Protein AF-A0A328A4C2-F1 (afdb_monomer)

InterPro domains:
  IPR008523 Protein of unknown function DUF805 [PF05656] (13-105)

Structure (mmCIF, N/CA/C/O backbone):
data_AF-A0A328A4C2-F1
#
_entry.id   AF-A0A328A4C2-F1
#
loop_
_atom_site.group_PDB
_atom_site.id
_atom_site.type_symbol
_atom_site.label_atom_id
_atom_site.label_alt_id
_atom_site.label_comp_id
_atom_site.label_asym_id
_atom_site.label_entity_id
_atom_site.label_seq_id
_atom_site.pdbx_PDB_ins_code
_atom_site.Cartn_x
_atom_site.Cartn_y
_atom_site.Cartn_z
_atom_site.occupancy
_atom_site.B_iso_or_equiv
_atom_site.auth_seq_id
_atom_site.auth_comp_id
_atom_site.auth_asym_id
_atom_site.auth_atom_id
_atom_site.pdbx_PDB_model_num
ATOM 1 N N . MET A 1 1 ? -1.301 -16.102 -14.923 1.00 73.88 1 MET A N 1
ATOM 2 C CA . MET A 1 1 ? -1.899 -15.163 -13.942 1.00 73.88 1 MET A CA 1
ATOM 3 C C . MET A 1 1 ? -1.482 -15.518 -12.519 1.00 73.88 1 MET A C 1
ATOM 5 O O . MET A 1 1 ? -0.884 -14.676 -11.864 1.00 73.88 1 MET A O 1
ATOM 9 N N . LEU A 1 2 ? -1.728 -16.751 -12.057 1.00 84.50 2 LEU A N 1
ATOM 10 C CA . LEU A 1 2 ? -1.335 -17.189 -10.711 1.00 84.50 2 LEU A CA 1
ATOM 11 C C . LEU A 1 2 ? 0.179 -17.073 -10.465 1.00 84.50 2 LEU A C 1
ATOM 13 O O . LEU A 1 2 ? 0.581 -16.555 -9.432 1.00 84.50 2 LEU A O 1
ATOM 17 N N . ASP A 1 3 ? 1.019 -17.463 -11.426 1.00 85.44 3 ASP A N 1
ATOM 18 C CA . ASP A 1 3 ? 2.481 -17.369 -11.271 1.00 85.44 3 ASP A CA 1
ATOM 19 C C . ASP A 1 3 ? 2.976 -15.920 -11.219 1.00 85.44 3 ASP A C 1
ATOM 21 O O . ASP A 1 3 ? 3.883 -15.588 -10.461 1.00 85.44 3 ASP A O 1
ATOM 25 N N . THR A 1 4 ? 2.321 -15.020 -11.955 1.00 84.50 4 THR A N 1
ATOM 26 C CA . THR A 1 4 ? 2.568 -13.573 -11.897 1.00 84.50 4 THR A CA 1
ATOM 27 C C . THR A 1 4 ? 2.186 -12.993 -10.537 1.00 84.50 4 THR A C 1
ATOM 29 O O . THR A 1 4 ? 2.873 -12.116 -10.017 1.00 84.50 4 THR A O 1
ATOM 32 N N . TYR A 1 5 ? 1.103 -13.490 -9.939 1.00 86.31 5 TYR A N 1
ATOM 33 C CA . TYR A 1 5 ? 0.685 -13.106 -8.595 1.00 86.31 5 TYR A CA 1
ATOM 34 C C . TYR A 1 5 ? 1.636 -13.659 -7.527 1.00 86.31 5 TYR A C 1
ATOM 36 O O . TYR A 1 5 ? 2.076 -12.917 -6.656 1.00 86.31 5 TYR A O 1
ATOM 44 N N . LYS A 1 6 ? 2.050 -14.927 -7.637 1.00 88.56 6 LYS A N 1
ATOM 45 C CA . LYS A 1 6 ? 3.069 -15.525 -6.761 1.00 88.56 6 LYS A CA 1
ATOM 46 C C . LYS A 1 6 ? 4.386 -14.758 -6.830 1.00 88.56 6 LYS A C 1
ATOM 48 O O . LYS A 1 6 ? 4.949 -14.440 -5.789 1.00 88.56 6 LYS A O 1
ATOM 53 N N . ARG A 1 7 ? 4.838 -14.400 -8.037 1.00 87.44 7 ARG A N 1
ATOM 54 C CA . ARG A 1 7 ? 6.043 -13.583 -8.22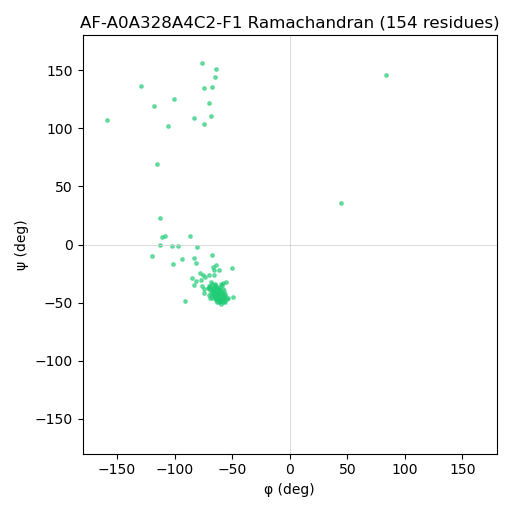4 1.00 87.44 7 ARG A CA 1
ATOM 55 C C . ARG A 1 7 ? 5.883 -12.186 -7.623 1.00 87.44 7 ARG A C 1
ATOM 57 O O . ARG A 1 7 ? 6.800 -11.686 -6.991 1.00 87.44 7 ARG A O 1
ATOM 64 N N . PHE A 1 8 ? 4.716 -11.561 -7.770 1.00 87.62 8 PHE A N 1
ATOM 65 C CA . PHE A 1 8 ? 4.440 -10.269 -7.135 1.00 87.62 8 PHE A CA 1
ATOM 66 C C . PHE A 1 8 ? 4.641 -10.329 -5.613 1.00 87.62 8 PHE A C 1
ATOM 68 O O . PHE A 1 8 ? 5.302 -9.464 -5.045 1.00 87.62 8 PHE A O 1
ATOM 75 N N . TRP A 1 9 ? 4.141 -11.393 -4.982 1.00 89.69 9 TRP A N 1
ATOM 76 C CA . TRP A 1 9 ? 4.313 -11.647 -3.554 1.00 89.69 9 TRP A CA 1
ATOM 77 C C . TRP A 1 9 ? 5.739 -12.052 -3.167 1.00 89.69 9 TRP A C 1
ATOM 79 O O . TRP A 1 9 ? 6.229 -11.608 -2.131 1.00 89.69 9 TRP A O 1
ATOM 89 N N . SER A 1 10 ? 6.448 -12.835 -3.982 1.00 90.88 10 SER A N 1
ATOM 90 C CA . SER A 1 10 ? 7.842 -13.198 -3.686 1.00 90.88 10 SER A CA 1
ATOM 91 C C . SER A 1 10 ? 8.777 -11.988 -3.717 1.00 90.88 10 SER A C 1
ATOM 93 O O . SER A 1 10 ? 9.794 -11.977 -3.034 1.00 90.88 10 SER A O 1
ATOM 95 N N . LEU A 1 11 ? 8.421 -10.951 -4.481 1.00 88.38 11 LEU A N 1
ATOM 96 C CA . LEU A 1 11 ? 9.180 -9.706 -4.576 1.00 88.38 11 LEU A CA 1
ATOM 97 C C . LEU A 1 11 ? 8.823 -8.675 -3.503 1.00 88.38 11 LEU A C 1
ATOM 99 O O . LEU A 1 11 ? 9.325 -7.561 -3.558 1.00 88.38 11 LEU A O 1
ATOM 103 N N . THR A 1 12 ? 8.000 -9.013 -2.511 1.00 86.75 12 THR A N 1
ATOM 104 C CA . THR A 1 12 ? 7.558 -8.073 -1.462 1.00 86.75 12 THR A CA 1
ATOM 105 C C . THR A 1 12 ? 8.709 -7.396 -0.711 1.00 86.75 12 THR A C 1
ATOM 107 O O . THR A 1 12 ? 8.587 -6.246 -0.306 1.00 86.75 12 THR A O 1
ATOM 110 N N . PHE A 1 13 ? 9.835 -8.088 -0.539 1.00 85.38 13 PHE A N 1
ATOM 111 C CA . PHE A 1 13 ? 11.015 -7.550 0.146 1.00 85.38 13 PHE A CA 1
ATOM 112 C C . PHE A 1 13 ? 12.197 -7.299 -0.798 1.00 85.38 13 PHE A C 1
ATOM 114 O O . PHE A 1 13 ? 13.281 -6.946 -0.341 1.00 85.38 13 PHE A O 1
ATOM 121 N N . ASN A 1 14 ? 11.996 -7.451 -2.111 1.00 84.38 14 ASN A N 1
ATOM 122 C CA . ASN A 1 14 ? 13.012 -7.167 -3.117 1.00 84.38 14 ASN A CA 1
ATOM 123 C C . ASN A 1 14 ? 12.678 -5.856 -3.842 1.00 84.38 14 ASN A C 1
ATOM 125 O O . ASN A 1 14 ? 11.814 -5.812 -4.718 1.00 84.38 14 ASN A O 1
ATOM 129 N N . ASN A 1 15 ? 13.368 -4.777 -3.472 1.00 77.50 15 ASN A N 1
ATOM 130 C CA . ASN A 1 15 ? 13.129 -3.432 -4.006 1.00 77.50 15 ASN A CA 1
ATOM 131 C C . ASN A 1 15 ? 14.077 -3.043 -5.156 1.00 77.50 15 ASN A C 1
ATOM 133 O O . ASN A 1 15 ? 13.970 -1.931 -5.680 1.00 77.50 15 ASN A O 1
ATOM 137 N N . GLU A 1 16 ? 15.002 -3.927 -5.530 1.00 73.19 16 GLU A N 1
ATOM 138 C CA . GLU A 1 16 ? 16.042 -3.652 -6.532 1.00 73.19 16 GLU A CA 1
ATOM 139 C C . GLU A 1 16 ? 15.726 -4.249 -7.908 1.00 73.19 16 GLU A C 1
ATOM 141 O O . GLU A 1 16 ? 16.313 -3.845 -8.912 1.00 73.19 16 GLU A O 1
ATOM 146 N N . GLU A 1 17 ? 14.783 -5.192 -7.976 1.00 76.94 17 GLU A N 1
ATOM 147 C CA . GLU A 1 17 ? 14.357 -5.776 -9.246 1.00 76.94 17 GLU A CA 1
ATOM 148 C C . GLU A 1 17 ? 13.681 -4.724 -10.139 1.00 76.94 17 GLU A C 1
ATOM 150 O O . GLU A 1 17 ? 12.986 -3.825 -9.662 1.00 76.94 17 GLU A O 1
ATOM 155 N N . ARG A 1 18 ? 13.903 -4.816 -11.453 1.00 68.50 18 ARG A N 1
ATOM 156 C CA . ARG A 1 18 ? 13.301 -3.899 -12.427 1.00 68.50 18 ARG A CA 1
ATOM 157 C C . ARG A 1 18 ? 12.105 -4.552 -13.083 1.00 68.50 18 ARG A C 1
ATOM 159 O O . ARG A 1 18 ? 12.248 -5.594 -13.720 1.00 68.50 18 ARG A O 1
ATOM 166 N N . ASP A 1 19 ? 10.960 -3.881 -13.019 1.00 66.38 19 ASP A N 1
ATOM 167 C CA . ASP A 1 19 ? 9.696 -4.454 -13.462 1.00 66.38 19 ASP A CA 1
ATOM 168 C C . ASP A 1 19 ? 8.945 -3.542 -14.427 1.00 66.38 19 ASP A C 1
ATOM 170 O O . ASP A 1 19 ? 8.769 -2.333 -14.223 1.00 66.38 19 ASP A O 1
ATOM 174 N N . ASN A 1 20 ? 8.406 -4.145 -15.486 1.00 67.38 20 ASN A N 1
ATOM 175 C CA . ASN A 1 20 ? 7.487 -3.433 -16.360 1.00 67.38 20 ASN A CA 1
ATOM 176 C C . ASN A 1 20 ? 6.121 -3.286 -15.667 1.00 67.38 20 ASN A C 1
ATOM 178 O O . ASN A 1 20 ? 5.579 -4.258 -15.148 1.00 67.38 20 ASN A O 1
ATOM 182 N N . ARG A 1 21 ? 5.514 -2.091 -15.706 1.00 67.38 21 ARG A N 1
ATOM 183 C CA . ARG A 1 21 ? 4.203 -1.809 -15.078 1.00 67.38 21 ARG A CA 1
ATOM 184 C C . ARG A 1 21 ? 3.146 -2.850 -15.441 1.00 67.38 21 ARG A C 1
ATOM 186 O O . ARG A 1 21 ? 2.416 -3.320 -14.577 1.00 67.38 21 ARG A O 1
ATOM 193 N N . PHE A 1 22 ? 3.070 -3.212 -16.719 1.00 70.94 22 PHE A N 1
ATOM 194 C CA . PHE A 1 22 ? 2.065 -4.152 -17.218 1.00 70.94 22 PHE A CA 1
ATOM 195 C C . PHE A 1 22 ? 2.236 -5.570 -16.664 1.00 70.94 22 PHE A C 1
ATOM 197 O O . PHE A 1 22 ? 1.267 -6.320 -16.616 1.00 70.94 22 PHE A O 1
ATOM 204 N N . GLN A 1 23 ? 3.436 -5.922 -16.200 1.00 76.81 23 GLN A N 1
ATOM 205 C CA . GLN A 1 23 ? 3.729 -7.237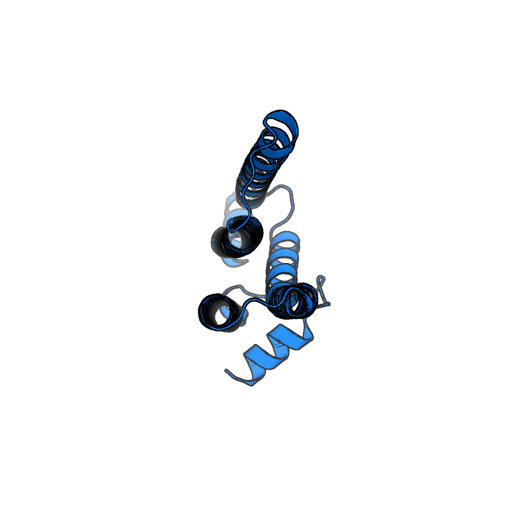 -15.641 1.00 76.81 23 GLN A CA 1
ATOM 206 C C . GLN A 1 23 ? 3.042 -7.448 -14.291 1.00 76.81 23 GLN A C 1
ATOM 208 O O . GLN A 1 23 ? 2.551 -8.540 -14.028 1.00 76.81 23 GLN A O 1
ATOM 213 N N . PHE A 1 24 ? 2.961 -6.406 -13.457 1.00 83.19 24 PHE A N 1
ATOM 214 C CA . PHE A 1 24 ? 2.380 -6.500 -12.116 1.00 83.19 24 PHE A CA 1
ATOM 215 C C . PHE A 1 24 ? 1.081 -5.721 -11.927 1.00 83.19 24 PHE A C 1
ATOM 217 O O . PHE A 1 24 ? 0.482 -5.824 -10.863 1.00 83.19 24 PHE A O 1
ATOM 224 N N . TRP A 1 25 ? 0.584 -5.025 -12.955 1.00 81.88 25 TRP A N 1
ATOM 225 C CA . TRP A 1 25 ? -0.665 -4.255 -12.890 1.00 81.88 25 TRP A CA 1
ATOM 226 C C . TRP A 1 25 ? -1.859 -5.084 -12.398 1.00 81.88 25 TRP A C 1
ATOM 228 O O . TRP A 1 25 ? -2.583 -4.660 -11.501 1.00 81.88 25 TRP A O 1
ATOM 238 N N . VAL A 1 26 ? -2.031 -6.295 -12.936 1.00 84.81 26 VAL A N 1
ATOM 239 C CA . VAL A 1 26 ? -3.118 -7.198 -12.526 1.00 84.81 26 VAL A CA 1
ATOM 240 C C . VAL A 1 26 ? -2.930 -7.657 -11.078 1.00 84.81 26 VAL A C 1
ATOM 242 O O . VAL A 1 26 ? -3.882 -7.637 -10.306 1.00 84.81 26 VAL A O 1
ATOM 245 N N . SER A 1 27 ? -1.705 -8.006 -10.676 1.00 88.81 27 SER A N 1
ATOM 246 C CA . SER A 1 27 ? -1.400 -8.411 -9.296 1.00 88.81 27 SER A CA 1
ATOM 247 C C . SER A 1 27 ? -1.599 -7.273 -8.288 1.00 88.81 27 SER A C 1
ATOM 249 O O . SER A 1 27 ? -2.053 -7.512 -7.169 1.00 88.81 27 SER A O 1
ATOM 251 N N . PHE A 1 28 ? -1.299 -6.038 -8.694 1.00 85.69 28 PHE A N 1
ATOM 252 C CA . PHE A 1 28 ? -1.510 -4.826 -7.907 1.00 85.69 28 PHE A CA 1
ATOM 253 C C . PHE A 1 28 ? -3.007 -4.542 -7.721 1.00 85.69 28 PHE A C 1
ATOM 255 O O . PHE A 1 28 ? -3.454 -4.320 -6.600 1.00 85.69 28 PHE A O 1
ATOM 262 N N . LEU A 1 29 ? -3.800 -4.628 -8.797 1.00 86.56 29 LEU A N 1
ATOM 263 C CA . LEU A 1 29 ? -5.259 -4.483 -8.738 1.00 86.56 29 LEU A CA 1
ATOM 264 C C . LEU A 1 29 ? -5.922 -5.572 -7.888 1.00 86.56 29 LEU A C 1
ATOM 266 O O . LEU A 1 29 ? -6.820 -5.270 -7.108 1.00 86.56 29 LEU A O 1
ATOM 270 N N . LEU A 1 30 ? -5.462 -6.822 -7.998 1.00 88.81 30 LEU A N 1
ATOM 271 C CA . LEU A 1 30 ? -5.947 -7.917 -7.156 1.00 88.81 30 LEU A CA 1
ATOM 272 C C . LEU A 1 30 ? -5.664 -7.657 -5.670 1.00 88.81 30 LEU A C 1
ATOM 274 O O . LEU A 1 30 ? -6.541 -7.886 -4.843 1.00 88.81 30 LEU A O 1
ATOM 278 N N . ASN A 1 31 ? -4.490 -7.119 -5.323 1.00 89.12 31 ASN A N 1
ATOM 279 C CA . ASN A 1 31 ? -4.192 -6.735 -3.939 1.00 89.12 31 ASN A CA 1
ATOM 280 C C . ASN A 1 31 ? -5.064 -5.574 -3.446 1.00 89.12 31 ASN A C 1
ATOM 282 O O . ASN A 1 31 ? -5.537 -5.617 -2.315 1.00 89.12 31 ASN A O 1
ATOM 286 N N . ILE A 1 32 ? -5.358 -4.586 -4.296 1.00 86.06 32 ILE A N 1
ATOM 287 C CA . ILE A 1 32 ? -6.329 -3.529 -3.967 1.00 86.06 32 ILE A CA 1
ATOM 288 C C . ILE A 1 32 ? -7.711 -4.125 -3.701 1.00 86.06 32 ILE A C 1
ATOM 290 O O . ILE A 1 32 ? -8.355 -3.762 -2.720 1.00 86.06 32 ILE A O 1
ATOM 294 N N . ALA A 1 33 ? -8.170 -5.051 -4.545 1.00 88.19 33 ALA A N 1
ATOM 295 C CA . ALA A 1 33 ? -9.458 -5.710 -4.355 1.00 88.19 33 ALA A CA 1
ATOM 296 C C . ALA A 1 33 ? -9.504 -6.496 -3.033 1.00 88.19 33 ALA A C 1
ATOM 298 O O . ALA A 1 33 ? -10.491 -6.409 -2.307 1.00 88.19 33 ALA A O 1
ATOM 299 N N . LEU A 1 34 ? -8.424 -7.200 -2.678 1.00 89.25 34 LEU A N 1
ATOM 300 C CA . LEU A 1 34 ? -8.302 -7.887 -1.388 1.00 89.25 34 LEU A CA 1
ATOM 301 C C . LEU A 1 34 ? -8.318 -6.915 -0.203 1.00 89.25 34 LEU A C 1
ATOM 303 O O . LEU A 1 34 ? -8.974 -7.196 0.795 1.00 89.25 34 LEU A O 1
ATOM 307 N N . LEU A 1 35 ? -7.657 -5.761 -0.321 1.00 86.94 35 LEU A N 1
ATOM 308 C CA . LEU A 1 35 ? -7.707 -4.703 0.690 1.00 86.94 35 LEU A CA 1
ATOM 309 C C . LEU A 1 35 ? -9.123 -4.142 0.861 1.00 86.94 35 LEU A C 1
ATOM 311 O O . LEU A 1 35 ? -9.579 -4.002 1.992 1.00 86.94 35 LEU A O 1
ATOM 315 N N . PHE A 1 36 ? -9.849 -3.890 -0.234 1.00 85.25 36 PHE A N 1
ATOM 316 C CA . PHE A 1 36 ? -11.264 -3.505 -0.178 1.00 85.25 36 PHE A CA 1
ATOM 317 C C . PHE A 1 36 ? -12.107 -4.566 0.536 1.00 85.25 36 PHE A C 1
ATOM 319 O O . PHE A 1 36 ? -12.877 -4.232 1.435 1.00 85.25 36 PHE A O 1
ATOM 326 N N . LEU A 1 37 ? -11.957 -5.838 0.156 1.00 88.50 37 LEU A N 1
ATOM 327 C CA . LEU A 1 37 ? -12.688 -6.946 0.774 1.00 88.50 37 LEU A CA 1
ATOM 328 C C . LEU A 1 37 ? -12.392 -7.046 2.272 1.00 88.50 37 LEU A C 1
ATOM 330 O O . LEU A 1 37 ? -13.324 -7.180 3.065 1.00 88.50 37 LEU A O 1
ATOM 334 N N . LEU A 1 38 ? -11.124 -6.918 2.671 1.00 86.19 38 LEU A N 1
ATOM 335 C CA . LEU A 1 38 ? -10.720 -6.884 4.075 1.00 86.19 38 LEU A CA 1
ATOM 336 C C . LEU A 1 38 ? -11.391 -5.719 4.818 1.00 86.19 38 LEU A C 1
ATOM 338 O O . LEU A 1 38 ? -11.981 -5.932 5.873 1.00 86.19 38 LEU A O 1
ATOM 342 N N . THR A 1 39 ? -11.378 -4.509 4.251 1.00 81.25 39 THR A N 1
ATOM 343 C CA . THR A 1 39 ? -12.038 -3.334 4.839 1.00 81.25 39 THR A CA 1
ATOM 344 C C . THR A 1 39 ? -13.540 -3.540 5.035 1.00 81.25 39 THR A C 1
ATOM 346 O O . THR A 1 39 ? -14.065 -3.244 6.109 1.00 81.25 39 THR A O 1
ATOM 349 N N . PHE A 1 40 ? -14.246 -4.055 4.024 1.00 83.00 40 PHE A N 1
ATOM 350 C CA . PHE A 1 40 ? -15.678 -4.344 4.140 1.00 83.00 40 PHE A CA 1
ATOM 351 C C . PHE A 1 40 ? -15.960 -5.426 5.182 1.00 83.00 40 PHE A C 1
ATOM 353 O O . PHE A 1 40 ? -16.921 -5.304 5.940 1.00 83.00 40 PHE A O 1
ATOM 360 N N . SER A 1 41 ? -15.102 -6.445 5.253 1.00 83.88 41 SER A N 1
ATOM 361 C CA . SER A 1 41 ? -15.231 -7.536 6.221 1.00 83.88 41 SER A CA 1
ATOM 362 C C . SER A 1 41 ? -15.063 -7.026 7.650 1.00 83.88 41 SER A C 1
ATOM 364 O O . SER A 1 41 ? -15.871 -7.350 8.513 1.00 83.88 41 SER A O 1
ATOM 366 N N . ILE A 1 42 ? -14.072 -6.161 7.891 1.00 79.88 42 ILE A N 1
ATOM 367 C CA . ILE A 1 42 ? -13.852 -5.530 9.199 1.00 79.88 42 ILE A CA 1
ATOM 368 C C . ILE A 1 42 ? -15.057 -4.680 9.591 1.00 79.88 42 ILE A C 1
ATOM 370 O O . ILE A 1 42 ? -15.598 -4.879 10.669 1.00 79.88 42 ILE A O 1
ATOM 374 N N . ARG A 1 43 ? -15.548 -3.811 8.699 1.00 77.00 43 ARG A N 1
ATOM 375 C CA . ARG A 1 43 ? -16.744 -2.995 8.971 1.00 77.00 43 ARG A CA 1
ATOM 376 C C . ARG A 1 43 ? -17.980 -3.832 9.287 1.00 77.00 43 ARG A C 1
ATOM 378 O O . ARG A 1 43 ? -18.826 -3.418 10.073 1.00 77.00 43 ARG A O 1
ATOM 385 N N . TRP A 1 44 ? -18.117 -4.989 8.644 1.00 80.06 44 TRP A N 1
ATOM 386 C CA . TRP A 1 44 ? -19.208 -5.912 8.931 1.00 80.06 44 TRP A CA 1
ATOM 387 C C . TRP A 1 44 ? -19.062 -6.545 10.319 1.00 80.06 44 TRP A C 1
ATOM 389 O O . TRP A 1 44 ? -20.037 -6.605 11.062 1.00 80.06 44 TRP A O 1
ATOM 399 N N . ILE A 1 45 ? -17.847 -6.955 10.691 1.00 76.25 4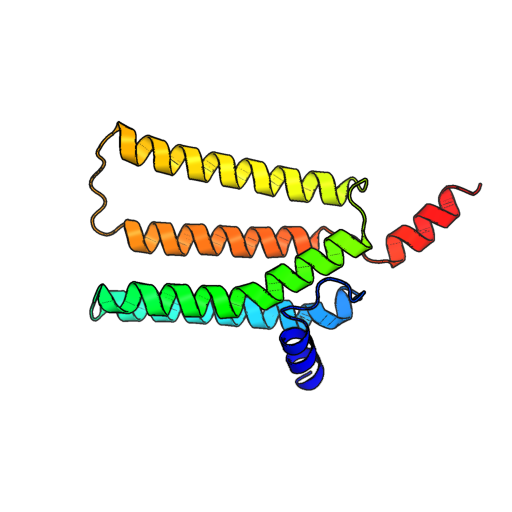5 ILE A N 1
ATOM 400 C CA . ILE A 1 45 ? -17.537 -7.519 12.013 1.00 76.25 45 ILE A CA 1
ATOM 401 C C . ILE A 1 45 ? -17.742 -6.475 13.117 1.00 76.25 45 ILE A C 1
ATOM 403 O O . ILE A 1 45 ? -18.402 -6.774 14.107 1.00 76.25 45 ILE A O 1
ATOM 407 N N . GLU A 1 46 ? -17.265 -5.240 12.929 1.00 71.25 46 GLU A N 1
ATOM 408 C CA . GLU A 1 46 ? -17.430 -4.145 13.898 1.00 71.25 46 GLU A CA 1
ATOM 409 C C . GLU A 1 46 ? -18.906 -3.850 14.207 1.00 71.25 46 GLU A C 1
ATOM 411 O O . GLU A 1 46 ? -19.234 -3.496 15.337 1.00 71.25 46 GLU A O 1
ATOM 416 N N . LYS A 1 47 ? -19.808 -4.024 13.229 1.00 71.50 47 LYS A N 1
ATOM 417 C CA . LYS A 1 47 ? -21.258 -3.867 13.438 1.00 71.50 47 LYS A CA 1
ATOM 418 C C . LYS A 1 47 ? -21.878 -4.968 14.294 1.00 71.50 47 LYS A C 1
ATOM 420 O O . LYS A 1 47 ? -22.936 -4.738 14.872 1.00 71.50 47 LYS A O 1
ATOM 425 N N . ILE A 1 48 ? -21.282 -6.157 14.308 1.00 68.81 48 ILE A N 1
ATOM 426 C CA . ILE A 1 48 ? -21.816 -7.326 15.012 1.00 68.81 48 ILE A CA 1
ATOM 427 C C . ILE A 1 48 ? -21.251 -7.375 16.429 1.00 68.81 48 ILE A C 1
ATOM 429 O O . ILE A 1 48 ? -22.014 -7.509 17.381 1.00 68.81 48 ILE A O 1
ATOM 433 N N . GLU A 1 49 ? -19.934 -7.235 16.576 1.00 68.06 49 GLU A N 1
ATOM 434 C CA . GLU A 1 49 ? -19.270 -7.271 17.875 1.00 68.06 49 GLU A CA 1
ATOM 435 C C . GLU A 1 49 ? -17.905 -6.573 17.793 1.00 68.06 49 GLU A C 1
ATOM 437 O O . GLU A 1 49 ? -16.946 -7.086 17.211 1.00 68.06 49 GLU A O 1
ATOM 442 N N . TYR A 1 50 ? -17.804 -5.375 18.374 1.00 65.62 50 TYR A N 1
ATOM 443 C CA . TYR A 1 50 ? -16.530 -4.667 18.463 1.00 65.62 50 TYR A CA 1
ATOM 444 C C . TYR A 1 50 ? -15.734 -5.169 19.670 1.00 65.62 50 TYR A C 1
ATOM 446 O O . TYR A 1 50 ? -16.060 -4.861 20.816 1.00 65.62 50 TYR A O 1
ATOM 454 N N . ASN A 1 51 ? -14.654 -5.909 19.416 1.00 70.44 51 ASN A N 1
ATOM 455 C CA . ASN A 1 51 ? -13.683 -6.281 20.440 1.00 70.44 51 ASN A CA 1
ATOM 456 C C . ASN A 1 51 ? -12.311 -5.690 20.096 1.00 70.44 51 ASN A C 1
ATOM 458 O O . ASN A 1 51 ? -11.708 -6.006 19.069 1.00 70.44 51 ASN A O 1
ATOM 462 N N . ILE A 1 52 ? -11.804 -4.840 20.990 1.00 67.75 52 ILE A N 1
ATOM 463 C CA . ILE A 1 52 ? -10.545 -4.111 20.809 1.00 67.75 52 ILE A CA 1
ATOM 464 C C . ILE A 1 52 ? -9.326 -5.034 20.662 1.00 67.75 52 ILE A C 1
ATOM 466 O O . ILE A 1 52 ? -8.327 -4.646 20.059 1.00 67.75 52 ILE A O 1
ATOM 470 N N . LEU A 1 53 ? -9.423 -6.282 21.135 1.00 71.31 53 LEU A N 1
ATOM 471 C CA . LEU A 1 53 ? -8.395 -7.309 20.949 1.00 71.31 53 LEU A CA 1
ATOM 472 C C . LEU A 1 53 ? -8.186 -7.692 19.474 1.00 71.31 53 LEU A C 1
ATOM 474 O O . LEU A 1 53 ? -7.136 -8.238 19.142 1.00 71.31 53 LEU A O 1
ATOM 478 N N . PHE A 1 54 ? -9.128 -7.383 18.575 1.00 72.81 54 PHE A N 1
ATOM 479 C CA . PHE A 1 54 ? -8.961 -7.604 17.134 1.00 72.81 54 PHE A CA 1
ATOM 480 C C . PHE A 1 54 ? -8.151 -6.508 16.433 1.00 72.81 54 PHE A C 1
ATOM 482 O O . PHE A 1 54 ? -7.661 -6.734 15.325 1.00 72.81 54 PHE A O 1
ATOM 489 N N . LEU A 1 55 ? -7.951 -5.347 17.065 1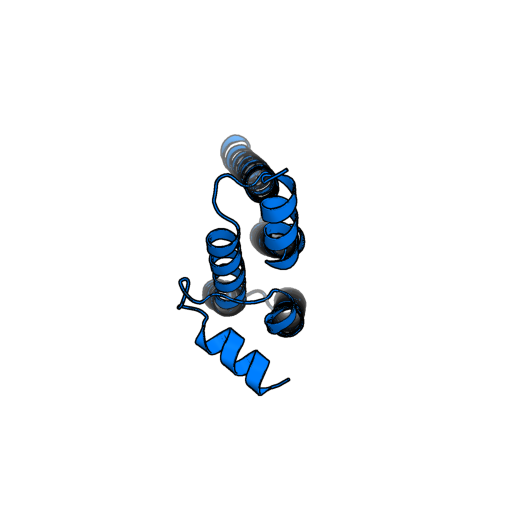.00 71.19 55 LEU A N 1
ATOM 490 C CA . LEU A 1 55 ? -7.243 -4.219 16.454 1.00 71.19 55 LEU A CA 1
ATOM 491 C C . LEU A 1 55 ? -5.810 -4.579 16.000 1.00 71.19 55 LEU A C 1
ATOM 493 O O . LE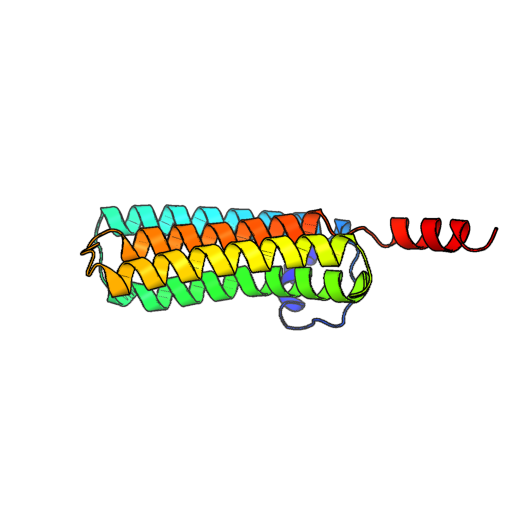U A 1 55 ? -5.467 -4.274 14.855 1.00 71.19 55 LEU A O 1
ATOM 497 N N . PRO A 1 56 ? -4.975 -5.284 16.794 1.00 72.00 56 PRO A N 1
ATOM 498 C CA . PRO A 1 56 ? -3.643 -5.699 16.347 1.00 72.00 56 PRO A CA 1
ATOM 499 C C . PRO A 1 56 ? -3.686 -6.652 15.146 1.00 72.00 56 PRO A C 1
ATOM 501 O O . PRO A 1 56 ? -2.864 -6.538 14.238 1.00 72.00 56 PRO A O 1
ATOM 504 N N . VAL A 1 57 ? -4.663 -7.564 15.106 1.00 79.12 57 VAL A N 1
ATOM 505 C CA . VAL A 1 57 ? -4.839 -8.516 13.996 1.00 79.12 57 VAL A CA 1
ATOM 506 C C . VAL A 1 57 ? -5.195 -7.772 12.712 1.00 79.12 57 VAL A C 1
ATOM 508 O O . VAL A 1 57 ? -4.598 -8.020 11.666 1.00 79.12 57 VAL A O 1
ATOM 511 N N . ILE A 1 58 ? -6.115 -6.809 12.803 1.00 77.19 58 ILE A N 1
ATOM 512 C CA . ILE A 1 58 ? -6.505 -5.936 11.694 1.00 77.19 58 ILE A CA 1
ATOM 513 C C . ILE A 1 58 ? -5.288 -5.182 11.143 1.00 77.19 58 ILE A C 1
ATOM 515 O O . ILE A 1 58 ? -5.054 -5.189 9.933 1.00 77.19 58 ILE A O 1
ATOM 519 N N . ILE A 1 59 ? -4.479 -4.585 12.023 1.00 75.00 59 ILE A N 1
ATOM 520 C CA . ILE A 1 59 ? -3.259 -3.863 11.639 1.00 75.00 59 ILE A CA 1
ATOM 521 C C . ILE A 1 59 ? -2.287 -4.792 10.900 1.00 75.00 59 ILE A C 1
ATOM 523 O O . ILE A 1 59 ? -1.780 -4.424 9.840 1.00 75.00 59 ILE A O 1
ATOM 527 N N . ILE A 1 60 ? -2.053 -6.004 11.413 1.00 80.88 60 ILE A N 1
ATOM 528 C CA . ILE A 1 60 ? -1.158 -6.982 10.778 1.00 80.88 60 ILE A CA 1
ATOM 529 C C . ILE A 1 60 ? -1.668 -7.371 9.386 1.00 80.88 60 ILE A C 1
ATOM 531 O O . ILE A 1 60 ? -0.885 -7.374 8.438 1.00 80.88 60 ILE A O 1
ATOM 535 N N . LEU A 1 61 ? -2.964 -7.653 9.229 1.00 83.62 61 LEU A N 1
ATOM 536 C CA . LEU A 1 61 ? -3.542 -8.031 7.933 1.00 83.62 61 LEU A CA 1
ATOM 537 C C . LEU A 1 61 ? -3.382 -6.918 6.890 1.00 83.62 61 LEU A C 1
ATOM 539 O O . LEU A 1 61 ? -2.968 -7.177 5.757 1.00 83.62 61 LEU A O 1
ATOM 543 N N . PHE A 1 62 ? -3.639 -5.672 7.285 1.00 82.44 62 PHE A N 1
ATOM 544 C CA . PHE A 1 62 ? -3.414 -4.510 6.431 1.00 82.44 62 PHE A CA 1
ATOM 545 C C . PHE A 1 62 ? -1.932 -4.321 6.080 1.00 82.44 62 PHE A C 1
ATOM 547 O O . PHE A 1 62 ? -1.597 -4.034 4.927 1.00 82.44 62 PHE A O 1
ATOM 554 N N . LEU A 1 63 ? -1.015 -4.510 7.029 1.00 81.19 63 LEU A N 1
ATOM 555 C CA . LEU A 1 63 ? 0.421 -4.448 6.748 1.00 81.19 63 LEU A CA 1
ATOM 556 C C . LEU A 1 63 ? 0.832 -5.521 5.734 1.00 81.19 63 LEU A C 1
ATOM 558 O O . LEU A 1 63 ? 1.453 -5.200 4.723 1.00 81.19 63 LEU A O 1
ATOM 562 N N . VAL A 1 64 ? 0.418 -6.771 5.940 1.00 86.38 64 VAL A N 1
ATOM 563 C CA . VAL A 1 64 ? 0.756 -7.892 5.050 1.00 86.38 64 VAL A CA 1
ATOM 564 C C . VAL A 1 64 ? 0.267 -7.648 3.620 1.00 86.38 64 VAL A C 1
ATOM 566 O O . VAL A 1 64 ? 1.028 -7.865 2.681 1.00 86.38 64 VAL A O 1
ATOM 569 N N . LEU A 1 65 ? -0.960 -7.151 3.435 1.00 86.69 65 LEU A N 1
ATOM 570 C CA . LEU A 1 65 ? -1.519 -6.887 2.101 1.00 86.69 65 LEU A CA 1
ATOM 571 C C . LEU A 1 65 ? -0.945 -5.629 1.424 1.00 86.69 65 LEU A C 1
ATOM 573 O O . LEU A 1 65 ? -0.920 -5.549 0.196 1.00 86.69 65 LEU A O 1
ATOM 577 N N . SER A 1 66 ? -0.462 -4.647 2.191 1.00 82.06 66 SER A N 1
ATOM 578 C CA . SER A 1 66 ? 0.124 -3.419 1.625 1.00 82.06 66 SER A CA 1
ATOM 579 C C . SER A 1 66 ? 1.600 -3.541 1.262 1.00 82.06 66 SER A C 1
ATOM 581 O O . SER A 1 66 ? 2.044 -2.871 0.329 1.00 82.06 66 SER A O 1
ATOM 583 N N . MET A 1 67 ? 2.367 -4.398 1.941 1.00 84.06 67 MET A N 1
ATOM 584 C CA . MET A 1 67 ? 3.807 -4.555 1.691 1.00 84.06 67 MET A CA 1
ATOM 585 C C . MET A 1 67 ? 4.152 -4.863 0.219 1.00 84.06 67 MET A C 1
ATOM 587 O O . MET A 1 67 ? 5.003 -4.164 -0.342 1.00 84.06 67 MET A O 1
ATOM 591 N N . PRO A 1 68 ? 3.480 -5.809 -0.469 1.00 86.25 68 PRO A N 1
ATOM 592 C CA . PRO A 1 68 ? 3.748 -6.084 -1.882 1.00 86.25 68 PRO A CA 1
ATOM 593 C C . PRO A 1 68 ? 3.501 -4.864 -2.780 1.00 86.25 68 PRO A C 1
ATOM 595 O O . PRO A 1 68 ? 4.242 -4.614 -3.733 1.00 86.25 68 PRO A O 1
ATOM 598 N N . MET A 1 69 ? 2.473 -4.069 -2.461 1.00 85.50 69 MET A N 1
ATOM 599 C CA . MET A 1 69 ? 2.141 -2.848 -3.196 1.00 85.50 69 MET A CA 1
ATOM 600 C C . MET A 1 69 ? 3.197 -1.761 -2.985 1.00 85.50 69 MET A C 1
ATOM 602 O O . MET A 1 69 ? 3.652 -1.156 -3.954 1.00 85.50 69 MET A O 1
ATOM 606 N N . LEU A 1 70 ? 3.619 -1.535 -1.738 1.00 81.25 70 LEU A N 1
ATOM 607 C CA . LEU A 1 70 ? 4.674 -0.574 -1.405 1.00 81.25 70 LEU A CA 1
ATOM 608 C C . LEU A 1 70 ? 5.995 -0.940 -2.082 1.00 81.25 70 LEU A C 1
ATOM 610 O O . LEU A 1 70 ? 6.670 -0.074 -2.641 1.00 81.25 70 LEU A O 1
ATOM 614 N N . SER A 1 71 ? 6.334 -2.226 -2.095 1.00 84.00 71 SER A N 1
ATOM 615 C CA . SER A 1 71 ? 7.521 -2.726 -2.779 1.00 84.00 71 SER A CA 1
ATOM 616 C C . SER A 1 71 ? 7.444 -2.497 -4.292 1.00 84.00 71 SER A C 1
ATOM 618 O O . SER A 1 71 ? 8.377 -1.958 -4.888 1.00 84.00 71 SER A O 1
ATOM 620 N N . ALA A 1 72 ? 6.292 -2.768 -4.913 1.00 83.62 72 ALA A N 1
ATOM 621 C CA . ALA A 1 72 ? 6.074 -2.488 -6.331 1.00 83.62 72 ALA A CA 1
ATOM 622 C C . ALA A 1 72 ? 6.162 -0.988 -6.667 1.00 83.62 72 ALA A C 1
ATOM 624 O O . ALA A 1 72 ? 6.753 -0.623 -7.682 1.00 83.62 72 ALA A O 1
ATOM 625 N N . VAL A 1 73 ? 5.622 -0.104 -5.822 1.00 80.25 73 VAL A N 1
ATOM 626 C CA . VAL A 1 73 ? 5.786 1.355 -5.963 1.00 80.25 73 VAL A CA 1
ATOM 627 C C . VAL A 1 73 ? 7.259 1.746 -5.850 1.00 80.25 73 VAL A C 1
ATOM 629 O O . VAL A 1 73 ? 7.750 2.509 -6.679 1.00 80.25 73 VAL A O 1
ATOM 632 N N . THR A 1 74 ? 7.980 1.186 -4.879 1.00 78.31 74 THR A N 1
ATOM 633 C CA . THR A 1 74 ? 9.399 1.480 -4.632 1.00 78.31 74 THR A CA 1
ATOM 634 C C . THR A 1 74 ? 10.278 1.063 -5.808 1.00 78.31 74 THR A C 1
ATOM 636 O O . THR A 1 74 ? 11.064 1.877 -6.292 1.00 78.31 74 THR A O 1
ATOM 639 N N . ARG A 1 75 ? 10.088 -0.148 -6.350 1.00 80.56 75 ARG A N 1
ATOM 640 C CA . ARG A 1 75 ? 10.782 -0.602 -7.568 1.00 80.56 75 ARG A CA 1
ATOM 641 C C . ARG A 1 75 ? 10.554 0.352 -8.739 1.00 80.56 75 ARG A C 1
ATOM 643 O O . ARG A 1 75 ? 11.491 0.735 -9.430 1.00 80.56 75 ARG A O 1
ATOM 650 N N . ARG A 1 76 ? 9.319 0.832 -8.919 1.00 76.88 76 ARG A N 1
ATOM 651 C CA . ARG A 1 76 ? 8.992 1.779 -10.000 1.00 76.88 76 ARG A CA 1
ATOM 652 C C . ARG A 1 76 ? 9.580 3.167 -9.777 1.00 76.88 76 ARG A C 1
ATOM 654 O O . ARG A 1 76 ? 9.983 3.811 -10.740 1.00 76.88 76 ARG A O 1
ATOM 661 N N . ILE A 1 77 ? 9.650 3.630 -8.533 1.00 75.31 77 ILE A N 1
ATOM 662 C CA . ILE A 1 77 ? 10.357 4.866 -8.184 1.00 75.31 77 ILE A CA 1
ATOM 663 C C . ILE A 1 77 ? 11.844 4.738 -8.536 1.00 75.31 77 ILE A C 1
ATOM 665 O O . ILE A 1 77 ? 12.404 5.644 -9.157 1.00 75.31 77 ILE A O 1
ATOM 669 N N . ASN A 1 78 ? 12.460 3.605 -8.189 1.00 74.44 78 ASN A N 1
ATOM 670 C CA . ASN A 1 78 ? 13.860 3.318 -8.490 1.00 74.44 78 ASN A CA 1
ATOM 671 C C . ASN A 1 78 ? 14.119 3.248 -10.005 1.00 74.44 78 ASN A C 1
ATOM 673 O O . ASN A 1 78 ? 15.121 3.785 -10.472 1.00 74.44 78 ASN A O 1
ATOM 677 N N . ASP A 1 79 ? 13.190 2.677 -10.778 1.00 73.44 79 ASP A N 1
ATOM 678 C CA . ASP A 1 79 ? 13.268 2.616 -12.245 1.00 73.44 79 ASP A CA 1
ATOM 679 C C . ASP A 1 79 ? 13.161 3.995 -12.919 1.00 73.44 79 ASP A C 1
ATOM 681 O O . ASP A 1 79 ? 13.826 4.265 -13.921 1.00 73.44 79 ASP A O 1
ATOM 685 N N . VAL A 1 80 ? 12.294 4.870 -12.404 1.00 71.75 80 VAL A N 1
ATOM 686 C CA . VAL A 1 80 ? 12.006 6.182 -13.005 1.00 71.75 80 VAL A CA 1
ATOM 687 C C . VAL A 1 80 ? 13.063 7.233 -12.642 1.00 71.75 80 VAL A C 1
ATOM 689 O O . VAL A 1 80 ? 13.340 8.123 -13.451 1.00 71.75 80 VAL A O 1
ATOM 692 N N . GLY A 1 81 ? 13.660 7.124 -11.454 1.00 67.00 81 GLY A N 1
ATOM 693 C CA . GLY A 1 81 ? 14.651 8.063 -10.935 1.00 67.00 81 GLY A CA 1
ATOM 694 C C . GLY A 1 81 ? 14.034 9.293 -10.257 1.00 67.00 81 GLY A C 1
ATOM 695 O O . GLY A 1 81 ? 12.988 9.811 -10.658 1.00 67.00 81 GLY A O 1
ATOM 696 N N . LYS A 1 82 ? 14.713 9.789 -9.214 1.00 67.31 82 LYS A N 1
ATOM 697 C CA . LYS A 1 82 ? 14.237 10.881 -8.338 1.00 67.31 82 LYS A CA 1
ATOM 698 C C . LYS A 1 82 ? 14.128 12.245 -9.034 1.00 67.31 82 LYS A C 1
ATOM 700 O O . LYS A 1 82 ? 13.414 13.125 -8.556 1.00 67.31 82 LYS A O 1
ATOM 705 N N . ASP A 1 83 ? 14.801 12.425 -10.167 1.00 66.75 83 ASP A N 1
ATOM 706 C CA . ASP A 1 83 ? 14.788 13.689 -10.911 1.00 66.75 83 ASP A CA 1
ATOM 707 C C . ASP A 1 83 ? 13.573 13.843 -11.832 1.00 66.75 83 ASP A C 1
ATOM 709 O O . ASP A 1 83 ? 13.293 14.944 -12.316 1.00 66.75 83 ASP A O 1
ATOM 713 N N . ASN A 1 84 ? 12.815 12.765 -12.045 1.00 71.50 84 ASN A N 1
ATOM 714 C CA . ASN A 1 84 ? 11.660 12.773 -12.926 1.00 71.50 84 ASN A CA 1
ATOM 715 C C . ASN A 1 84 ? 10.524 13.655 -12.369 1.00 71.50 84 ASN A C 1
ATOM 717 O O . ASN A 1 84 ? 10.165 13.573 -11.193 1.00 71.50 84 ASN A O 1
ATOM 721 N N . GLN A 1 85 ? 9.908 14.474 -13.225 1.00 70.00 85 GLN A N 1
ATOM 722 C CA . GLN A 1 85 ? 8.772 15.323 -12.850 1.00 70.00 85 GLN A CA 1
ATOM 723 C C . GLN A 1 85 ? 7.588 14.513 -12.299 1.00 70.00 85 GLN A C 1
ATOM 725 O O . GLN A 1 85 ? 6.992 14.920 -11.305 1.00 70.00 85 GLN A O 1
ATOM 730 N N . TYR A 1 86 ? 7.299 13.331 -12.853 1.00 68.81 86 TYR A N 1
ATOM 731 C CA . TYR A 1 86 ? 6.228 12.456 -12.358 1.00 68.81 86 TYR A CA 1
ATOM 732 C C . TYR A 1 86 ? 6.497 11.941 -10.939 1.00 68.81 86 TYR A C 1
ATOM 734 O O . TYR A 1 86 ? 5.577 11.863 -10.127 1.00 68.81 86 TYR A O 1
ATOM 742 N N . TYR A 1 87 ? 7.762 11.664 -10.607 1.00 71.00 87 TYR A N 1
ATOM 743 C CA . TYR A 1 87 ? 8.160 11.335 -9.238 1.00 71.00 87 TYR A CA 1
ATOM 744 C C . TYR A 1 87 ? 7.957 12.530 -8.294 1.00 71.00 87 TYR A C 1
ATOM 746 O O . TYR A 1 87 ? 7.410 12.370 -7.203 1.00 71.00 87 TYR A O 1
ATOM 754 N N . LYS A 1 88 ? 8.337 13.741 -8.724 1.00 70.88 88 LYS A N 1
ATOM 755 C CA . LYS A 1 88 ? 8.143 14.969 -7.934 1.00 70.88 88 LYS A CA 1
ATOM 756 C C . LYS A 1 88 ? 6.660 15.238 -7.654 1.00 70.88 88 LYS A C 1
ATOM 758 O O . LYS A 1 88 ? 6.326 15.565 -6.519 1.00 70.88 88 LYS A O 1
ATOM 763 N N . TYR A 1 89 ? 5.776 15.035 -8.636 1.00 74.56 89 TYR A N 1
ATOM 764 C CA . TYR A 1 89 ? 4.325 15.145 -8.441 1.00 74.56 89 TYR A CA 1
ATOM 765 C C . TYR A 1 89 ? 3.785 14.092 -7.467 1.00 74.56 89 TYR A C 1
ATOM 767 O O . TYR A 1 89 ? 3.081 14.448 -6.525 1.00 74.56 89 TYR A O 1
ATOM 775 N N . ALA A 1 90 ? 4.161 12.821 -7.640 1.00 70.88 90 ALA A N 1
ATOM 776 C CA . ALA A 1 90 ? 3.757 11.731 -6.749 1.00 70.88 90 ALA A CA 1
ATOM 777 C C . ALA A 1 90 ? 4.172 11.994 -5.288 1.00 70.88 90 ALA A C 1
ATOM 779 O O . ALA A 1 90 ? 3.358 11.895 -4.370 1.00 70.88 90 ALA A O 1
ATOM 780 N N . MET A 1 91 ? 5.419 12.423 -5.070 1.00 70.12 91 MET A N 1
ATOM 781 C CA . MET A 1 91 ? 5.906 12.798 -3.740 1.00 70.12 91 MET A CA 1
ATOM 782 C C . MET A 1 91 ? 5.254 14.072 -3.192 1.00 70.12 91 MET A C 1
ATOM 784 O O . MET A 1 91 ? 5.064 14.185 -1.982 1.00 70.12 91 MET A O 1
ATOM 788 N N . GLY A 1 92 ? 4.900 15.030 -4.051 1.00 73.81 92 GLY A N 1
ATOM 789 C CA . GLY A 1 92 ? 4.135 16.215 -3.661 1.00 73.81 92 GLY A CA 1
ATOM 790 C C . GLY A 1 92 ? 2.763 15.846 -3.096 1.00 73.81 92 GLY A C 1
ATOM 791 O O . GLY A 1 92 ? 2.420 16.278 -1.998 1.00 73.81 92 GLY A O 1
ATOM 792 N N . ILE A 1 93 ? 2.026 14.975 -3.794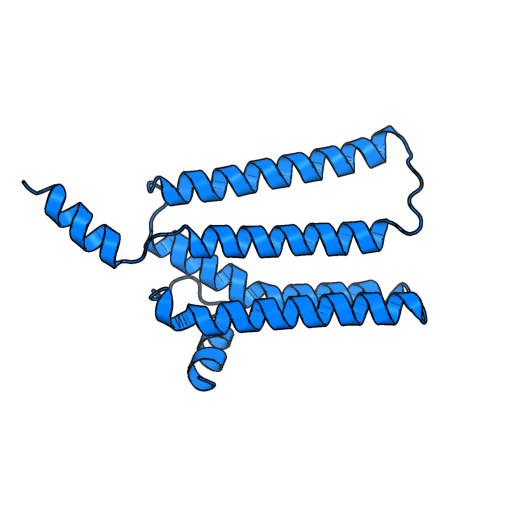 1.00 72.56 93 ILE A N 1
ATOM 793 C CA . ILE A 1 93 ? 0.722 14.455 -3.349 1.00 72.56 93 ILE A CA 1
ATOM 794 C C . ILE A 1 93 ? 0.864 13.721 -2.010 1.00 72.56 93 ILE A C 1
ATOM 796 O O . ILE A 1 93 ? 0.099 13.978 -1.082 1.00 72.56 93 ILE A O 1
ATOM 800 N N . TRP A 1 94 ? 1.883 12.864 -1.881 1.00 69.81 94 TRP A N 1
ATOM 801 C CA . TRP A 1 94 ? 2.169 12.140 -0.640 1.00 69.81 94 TRP A CA 1
ATOM 802 C C . TRP A 1 94 ? 2.404 13.081 0.552 1.00 69.81 94 TRP A C 1
ATOM 804 O O . TRP A 1 94 ? 1.832 12.891 1.625 1.00 69.81 94 TRP A O 1
ATOM 814 N N . LYS A 1 95 ? 3.203 14.139 0.362 1.00 72.62 95 LYS A N 1
ATOM 815 C CA . LYS A 1 95 ? 3.486 15.137 1.405 1.00 72.62 95 LYS A CA 1
ATOM 816 C C . LYS A 1 95 ? 2.250 15.937 1.809 1.00 72.62 95 LYS A C 1
ATOM 818 O O . LYS A 1 95 ? 2.049 16.146 3.002 1.00 72.62 95 LYS A O 1
ATOM 823 N N . ILE A 1 96 ? 1.429 16.367 0.845 1.00 73.69 96 ILE A N 1
ATOM 824 C CA . ILE A 1 96 ? 0.173 17.085 1.123 1.00 73.69 96 ILE A CA 1
ATOM 825 C C . ILE A 1 96 ? -0.744 16.210 1.978 1.00 73.69 96 ILE A C 1
ATOM 827 O O . ILE A 1 96 ? -1.286 16.676 2.977 1.00 73.69 96 ILE A O 1
ATOM 831 N N . PHE A 1 97 ? -0.864 14.930 1.629 1.00 70.44 97 PHE A N 1
ATOM 832 C CA . PHE A 1 97 ? -1.702 14.000 2.369 1.00 70.44 97 PHE A CA 1
ATOM 833 C C . PHE A 1 97 ? -1.216 13.769 3.806 1.00 70.44 97 PHE A C 1
ATOM 835 O O . PHE A 1 97 ? -2.010 13.878 4.739 1.00 70.44 97 PHE A O 1
ATOM 842 N N . ILE A 1 98 ? 0.087 13.526 4.006 1.00 70.31 98 ILE A N 1
ATOM 843 C CA . ILE A 1 98 ? 0.666 13.433 5.358 1.00 70.31 98 ILE A CA 1
ATOM 844 C C . ILE A 1 98 ? 0.409 14.724 6.142 1.00 70.31 98 ILE A C 1
ATOM 846 O O . ILE A 1 98 ? 0.018 14.659 7.304 1.00 70.31 98 ILE A O 1
ATOM 850 N N . GLY A 1 99 ? 0.568 15.887 5.505 1.00 69.31 99 GLY A N 1
ATOM 851 C CA . GLY A 1 99 ? 0.281 17.182 6.120 1.00 69.31 99 GLY A CA 1
ATOM 852 C C . GLY A 1 99 ? -1.161 17.290 6.621 1.00 69.31 99 GLY A C 1
ATOM 853 O O . GLY A 1 99 ? -1.378 17.654 7.774 1.00 69.31 99 GLY A O 1
ATOM 854 N N . ILE A 1 100 ? -2.141 16.906 5.797 1.00 73.25 100 ILE A N 1
ATOM 855 C CA . ILE A 1 100 ? -3.564 16.889 6.175 1.00 73.25 100 ILE A CA 1
ATOM 856 C C . ILE A 1 100 ? -3.802 15.939 7.355 1.00 73.25 100 ILE A C 1
ATOM 858 O O . ILE A 1 100 ? -4.463 16.314 8.322 1.00 73.25 100 ILE A O 1
ATOM 862 N N . MET A 1 101 ? -3.222 14.737 7.320 1.00 68.06 101 MET A N 1
ATOM 863 C CA . MET A 1 101 ? -3.350 13.763 8.408 1.00 68.06 101 MET A CA 1
ATOM 864 C C . MET A 1 101 ? -2.770 14.275 9.728 1.00 68.06 101 MET A C 1
ATOM 866 O O . MET A 1 101 ? -3.403 14.139 10.775 1.00 68.06 101 MET A O 1
ATOM 870 N N . CYS A 1 102 ? -1.598 14.913 9.685 1.00 68.69 102 CYS A N 1
ATOM 871 C CA . CYS A 1 102 ? -0.995 15.546 10.853 1.00 68.69 102 CYS A CA 1
ATOM 872 C C . CYS A 1 102 ? -1.879 16.666 11.415 1.00 68.69 102 CYS A C 1
ATOM 874 O O . CYS A 1 102 ? -2.035 16.743 12.630 1.00 68.69 102 CYS A O 1
ATOM 876 N N . ILE A 1 103 ? -2.493 17.495 10.562 1.00 76.81 103 ILE A N 1
ATOM 877 C CA . ILE A 1 103 ? -3.419 18.556 10.995 1.00 76.81 103 ILE A CA 1
ATOM 878 C C . ILE A 1 103 ? -4.645 17.959 11.695 1.00 76.81 103 ILE A C 1
ATOM 880 O O . ILE A 1 103 ? -5.028 18.446 12.755 1.00 76.81 103 ILE A O 1
ATOM 884 N N . ILE A 1 104 ? -5.231 16.888 11.153 1.00 71.38 104 ILE A N 1
ATOM 885 C CA . ILE A 1 104 ? -6.384 16.205 11.764 1.00 71.38 104 ILE A CA 1
ATOM 886 C C . ILE A 1 104 ? -6.015 15.642 13.146 1.00 71.38 104 ILE A C 1
ATOM 888 O O . ILE A 1 104 ? -6.767 15.813 14.107 1.00 71.38 104 ILE A O 1
ATOM 892 N N . ILE A 1 105 ? -4.841 15.015 13.274 1.00 70.50 105 ILE A N 1
ATOM 893 C CA . ILE A 1 105 ? -4.349 14.488 14.556 1.00 70.50 105 ILE A CA 1
ATOM 894 C C . ILE A 1 105 ? -4.070 15.624 15.552 1.00 70.50 105 ILE A C 1
ATOM 896 O O . ILE A 1 105 ? -4.455 15.525 16.715 1.00 70.50 105 ILE A O 1
ATOM 900 N N . LEU A 1 106 ? -3.433 16.715 15.121 1.00 71.12 106 LEU A N 1
ATOM 901 C CA . LEU A 1 106 ? -3.163 17.870 15.983 1.00 71.12 106 LEU A CA 1
ATOM 902 C C . LEU A 1 106 ? -4.458 18.535 16.456 1.00 71.12 106 LEU A C 1
ATOM 904 O O . LEU A 1 106 ? -4.586 18.836 17.639 1.00 71.12 106 LEU A O 1
ATOM 908 N N . ALA A 1 107 ? -5.444 18.693 15.570 1.00 71.81 107 ALA A N 1
ATOM 909 C CA . ALA A 1 107 ? -6.763 19.201 15.931 1.00 71.81 107 ALA A CA 1
ATOM 910 C C . ALA A 1 107 ? -7.447 18.304 16.977 1.00 71.81 107 ALA A C 1
ATOM 912 O O . ALA A 1 107 ? -8.009 18.815 17.942 1.00 71.81 107 ALA A O 1
ATOM 913 N N . LYS A 1 108 ? -7.332 16.973 16.858 1.00 67.31 108 LYS A N 1
ATOM 914 C CA . LYS A 1 108 ? -7.816 16.041 17.892 1.00 67.31 108 LYS A CA 1
ATOM 915 C C . LYS A 1 108 ? -7.191 16.343 19.256 1.0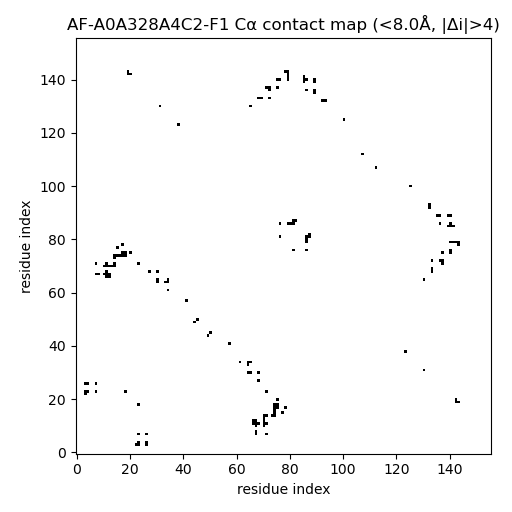0 67.31 108 LYS A C 1
ATOM 917 O O . LYS A 1 108 ? -7.917 16.439 20.242 1.00 67.31 108 LYS A O 1
ATOM 922 N N . TYR A 1 109 ? -5.867 16.483 19.309 1.00 69.31 109 TYR A N 1
ATOM 923 C CA . TYR A 1 109 ? -5.154 16.744 20.561 1.00 69.31 109 TYR A CA 1
ATOM 924 C C . TYR A 1 109 ? -5.478 18.120 21.153 1.00 69.31 109 TYR A C 1
ATOM 926 O O . TYR A 1 109 ? -5.587 18.237 22.367 1.00 69.31 109 TYR A O 1
ATOM 934 N N . MET A 1 110 ? -5.651 19.147 20.318 1.00 71.75 110 MET A N 1
ATOM 935 C CA . MET A 1 110 ? -5.905 20.515 20.781 1.00 71.75 110 MET A CA 1
ATOM 936 C C . MET A 1 110 ? -7.342 20.756 21.258 1.00 71.75 110 MET A C 1
ATOM 938 O O . MET A 1 110 ? -7.546 21.602 22.123 1.00 71.75 110 MET A O 1
ATOM 942 N N . PHE A 1 111 ? -8.331 20.054 20.699 1.00 76.50 111 PHE A N 1
ATOM 943 C CA . PHE A 1 111 ? -9.752 20.316 20.966 1.00 76.50 111 PHE A CA 1
ATOM 944 C C . PHE A 1 111 ? -10.439 19.246 21.834 1.00 76.50 111 PHE A C 1
ATOM 946 O O . PHE A 1 111 ? -11.658 19.291 21.975 1.00 76.50 111 PHE A O 1
ATOM 953 N N . GLU A 1 112 ? -9.692 18.275 22.383 1.00 65.69 112 GLU A N 1
ATOM 954 C CA . GLU A 1 112 ? -10.213 17.158 23.201 1.00 65.69 112 GLU A CA 1
ATOM 955 C C . GLU A 1 112 ? -11.477 16.489 22.612 1.00 65.69 112 GLU A C 1
ATOM 957 O O . GLU A 1 112 ? -12.392 16.064 23.323 1.00 65.69 112 GLU A O 1
ATOM 962 N N . ILE A 1 113 ? -11.552 16.400 21.280 1.00 61.22 113 ILE A N 1
ATOM 963 C CA . ILE A 1 113 ? -12.749 15.917 20.586 1.00 61.22 113 ILE A CA 1
ATOM 964 C C . ILE A 1 113 ? -12.916 14.420 20.878 1.00 61.22 113 ILE A C 1
ATOM 966 O O . ILE A 1 113 ? -12.142 13.586 20.402 1.00 61.22 113 ILE A O 1
ATOM 970 N N . LYS A 1 114 ? -13.950 14.066 21.652 1.00 53.12 114 LYS A N 1
ATOM 971 C CA . LYS A 1 114 ? -14.306 12.675 21.967 1.00 53.12 114 LYS A CA 1
ATOM 972 C C . LYS A 1 114 ? -14.951 12.003 20.760 1.00 53.12 114 LYS A C 1
ATOM 974 O O . LYS A 1 114 ? -16.129 12.200 20.482 1.00 53.12 114 LYS A O 1
ATOM 979 N N . PHE A 1 115 ? -14.191 11.157 20.080 1.00 53.28 115 PHE A N 1
ATOM 980 C CA . PHE A 1 115 ? -14.660 10.368 18.947 1.00 53.28 115 PHE A CA 1
ATOM 981 C C . PHE A 1 115 ? -14.620 8.866 19.279 1.00 53.28 115 PHE A C 1
ATOM 983 O O . PHE A 1 115 ? -13.838 8.106 18.726 1.00 53.28 115 PHE A O 1
ATOM 990 N N . ASN A 1 116 ? -15.493 8.416 20.184 1.00 50.84 116 ASN A N 1
ATOM 991 C CA . ASN A 1 116 ? -15.494 7.028 20.682 1.00 50.84 116 ASN A CA 1
ATOM 992 C C . ASN A 1 116 ? -15.882 5.952 19.637 1.00 50.84 116 ASN A C 1
ATOM 994 O O . ASN A 1 116 ? -15.720 4.771 19.914 1.00 50.84 116 ASN A O 1
ATOM 998 N N . LEU A 1 117 ? -16.362 6.339 18.446 1.00 46.28 117 LEU A N 1
ATOM 999 C CA . LEU A 1 117 ? -16.646 5.440 17.310 1.00 46.28 117 LEU A CA 1
ATOM 1000 C C . LEU A 1 117 ? -15.820 5.781 16.052 1.00 46.28 117 LEU A C 1
ATOM 1002 O O . LEU A 1 117 ? -15.822 5.035 15.080 1.00 46.28 117 LEU A O 1
ATOM 1006 N N . LEU A 1 118 ? -15.123 6.923 16.049 1.00 51.12 118 LEU A N 1
ATOM 1007 C CA . LEU A 1 118 ? -14.432 7.428 14.860 1.00 51.12 118 LEU A CA 1
ATOM 1008 C C . LEU A 1 118 ? -12.974 6.992 14.804 1.00 51.12 118 LEU A C 1
ATOM 1010 O O . LEU A 1 118 ? -12.352 7.191 13.776 1.00 51.12 118 LEU A O 1
ATOM 1014 N N . GLU A 1 119 ? -12.387 6.450 15.871 1.00 58.66 119 GLU A N 1
ATOM 1015 C CA . GLU A 1 119 ? -10.967 6.080 15.843 1.00 58.66 119 GLU A CA 1
ATOM 1016 C C . GLU A 1 119 ? -10.696 4.909 14.891 1.00 58.66 119 GLU A C 1
ATOM 1018 O O . GLU A 1 119 ? -9.732 4.971 14.125 1.00 58.66 119 GLU A O 1
ATOM 1023 N N . SER A 1 120 ? -11.572 3.895 14.857 1.00 57.72 120 SER A N 1
ATOM 1024 C CA . SER A 1 120 ? -11.451 2.793 13.897 1.00 57.72 120 SER A CA 1
ATOM 1025 C C . SER A 1 120 ? -11.868 3.216 12.487 1.00 57.72 120 SER A C 1
ATOM 1027 O O . SER A 1 120 ? -11.150 2.930 11.529 1.00 57.72 120 SER A O 1
ATOM 1029 N N . GLU A 1 121 ? -12.947 3.993 12.335 1.00 65.00 121 GLU A N 1
ATOM 1030 C CA . GLU A 1 121 ? -13.360 4.505 11.024 1.00 65.00 121 GLU A CA 1
ATOM 1031 C C . GLU A 1 121 ? -12.337 5.473 10.417 1.00 65.00 121 GLU A C 1
ATOM 1033 O O . GLU A 1 121 ? -12.031 5.375 9.228 1.00 65.00 121 GLU A O 1
ATOM 1038 N N . LEU A 1 122 ? -11.768 6.385 11.211 1.00 66.88 122 LEU A N 1
ATOM 1039 C CA . LEU A 1 122 ? -10.705 7.295 10.787 1.00 66.88 122 LEU A CA 1
ATOM 1040 C C . LEU A 1 122 ? -9.451 6.502 10.423 1.00 66.88 122 LEU A C 1
ATOM 1042 O O . LEU A 1 122 ? -8.853 6.795 9.392 1.00 66.88 122 LEU A O 1
ATOM 1046 N N . PHE A 1 123 ? -9.072 5.487 11.207 1.00 67.62 123 PHE A N 1
ATOM 1047 C CA . PHE A 1 123 ? -7.942 4.613 10.884 1.00 67.62 123 PHE A CA 1
ATOM 1048 C C . PHE A 1 123 ? -8.153 3.892 9.548 1.00 67.62 123 PHE A C 1
ATOM 1050 O O . PHE A 1 123 ? -7.308 3.990 8.658 1.00 67.62 123 PHE A O 1
ATOM 1057 N N . ILE A 1 124 ? -9.306 3.241 9.372 1.00 67.81 124 ILE A N 1
ATOM 1058 C CA . ILE A 1 124 ? -9.667 2.525 8.145 1.00 67.81 124 ILE A CA 1
ATOM 1059 C C . ILE A 1 124 ? -9.678 3.484 6.950 1.00 67.81 124 ILE A C 1
ATOM 1061 O O . ILE A 1 124 ? -9.058 3.190 5.932 1.00 67.81 124 ILE A O 1
ATOM 1065 N N . ASN A 1 125 ? -10.324 4.647 7.069 1.00 70.69 125 ASN A N 1
ATOM 1066 C CA . ASN A 1 125 ? -10.417 5.636 5.992 1.00 70.69 125 ASN A CA 1
ATOM 1067 C C . ASN A 1 125 ? -9.048 6.249 5.648 1.00 70.69 125 ASN A C 1
ATOM 1069 O O . ASN A 1 125 ? -8.728 6.427 4.472 1.00 70.69 125 ASN A O 1
ATOM 1073 N N . THR A 1 126 ? -8.218 6.527 6.656 1.00 70.06 126 THR A N 1
ATOM 1074 C CA . THR A 1 126 ? -6.845 7.030 6.482 1.00 70.06 126 THR A CA 1
ATOM 1075 C C . THR A 1 126 ? -5.989 6.015 5.747 1.00 70.06 126 THR A C 1
ATOM 1077 O O . THR A 1 126 ? -5.321 6.344 4.767 1.00 70.06 126 THR A O 1
ATOM 1080 N N . TYR A 1 127 ? -6.024 4.766 6.205 1.00 71.44 127 TYR A N 1
ATOM 1081 C CA . TYR A 1 127 ? -5.300 3.677 5.578 1.00 71.44 127 TYR A CA 1
ATOM 1082 C C . TYR A 1 127 ? -5.758 3.486 4.124 1.00 71.44 127 TYR A C 1
ATOM 1084 O O . TYR A 1 127 ? -4.938 3.353 3.217 1.00 71.44 127 TYR A O 1
ATOM 1092 N N . PHE A 1 128 ? -7.066 3.569 3.874 1.00 71.94 128 PHE A N 1
ATOM 1093 C CA . PHE A 1 128 ? -7.623 3.477 2.530 1.00 71.94 128 PHE A CA 1
ATOM 1094 C C . PHE A 1 128 ? -7.103 4.577 1.601 1.00 71.94 128 PHE A C 1
ATOM 1096 O O . PHE A 1 128 ? -6.717 4.321 0.459 1.00 71.94 128 PHE A O 1
ATOM 1103 N N . ALA A 1 129 ? -7.032 5.806 2.106 1.00 70.94 129 ALA A N 1
ATOM 1104 C CA . ALA A 1 129 ? -6.474 6.923 1.365 1.00 70.94 129 ALA A CA 1
ATOM 1105 C C . ALA A 1 129 ? -4.973 6.730 1.070 1.00 70.94 129 ALA A C 1
ATOM 1107 O O . ALA A 1 129 ? -4.541 7.013 -0.046 1.00 70.94 129 ALA A O 1
ATOM 1108 N N . ILE A 1 130 ? -4.195 6.153 1.996 1.00 71.81 130 ILE A N 1
ATOM 1109 C CA . ILE A 1 130 ? -2.789 5.775 1.753 1.00 71.81 130 ILE A CA 1
ATOM 1110 C C . ILE A 1 130 ? -2.680 4.774 0.593 1.00 71.81 130 ILE A C 1
ATOM 1112 O O . ILE A 1 130 ? -1.844 4.950 -0.296 1.00 71.81 130 ILE A O 1
ATOM 1116 N N . VAL A 1 131 ? -3.541 3.754 0.564 1.00 72.00 131 VAL A N 1
ATOM 1117 C CA . VAL A 1 131 ? -3.579 2.744 -0.509 1.00 72.00 131 VAL A CA 1
ATOM 1118 C C . VAL A 1 131 ? -3.953 3.372 -1.855 1.00 72.00 131 VAL A C 1
ATOM 1120 O O . VAL A 1 131 ? -3.309 3.082 -2.866 1.00 72.00 131 VAL A O 1
ATOM 1123 N N . ILE A 1 132 ? -4.945 4.270 -1.882 1.00 72.75 132 ILE A N 1
ATOM 1124 C CA . ILE A 1 132 ? -5.331 5.011 -3.094 1.00 72.75 132 ILE A CA 1
ATOM 1125 C C . ILE A 1 132 ? -4.165 5.861 -3.593 1.00 72.75 132 ILE A C 1
ATOM 1127 O O . ILE A 1 132 ? -3.882 5.870 -4.788 1.00 72.75 132 ILE A O 1
ATOM 1131 N N . ILE A 1 133 ? -3.451 6.549 -2.703 1.00 70.44 133 ILE A N 1
ATOM 1132 C CA . ILE A 1 133 ? -2.303 7.365 -3.104 1.00 70.44 133 ILE A CA 1
ATOM 1133 C C . ILE A 1 133 ? -1.178 6.479 -3.626 1.00 70.44 133 ILE A C 1
ATOM 1135 O O . ILE A 1 133 ? -0.609 6.790 -4.668 1.00 70.44 133 ILE A O 1
ATOM 1139 N N . ALA A 1 134 ? -0.889 5.349 -2.978 1.00 69.75 134 ALA A N 1
ATOM 1140 C CA . ALA A 1 134 ? 0.080 4.381 -3.484 1.00 69.75 134 ALA A CA 1
ATOM 1141 C C . ALA A 1 134 ? -0.299 3.891 -4.894 1.00 69.75 134 ALA A C 1
ATOM 1143 O O . ALA A 1 134 ? 0.563 3.803 -5.769 1.00 69.75 134 ALA A O 1
ATOM 1144 N N . PHE A 1 135 ? -1.590 3.653 -5.149 1.00 74.19 135 PHE A N 1
ATOM 1145 C CA . PHE A 1 135 ? -2.105 3.327 -6.478 1.00 74.19 135 PHE A CA 1
ATOM 1146 C C . PHE A 1 135 ? -1.935 4.472 -7.479 1.00 74.19 135 PHE A C 1
ATOM 1148 O O . PHE A 1 135 ? -1.442 4.241 -8.581 1.00 74.19 135 PHE A O 1
ATOM 1155 N N . VAL A 1 136 ? -2.284 5.704 -7.106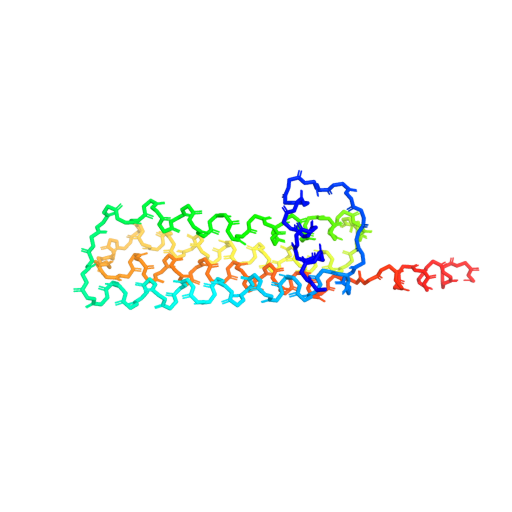 1.00 70.62 136 VAL A N 1
ATOM 1156 C CA . VAL A 1 136 ? -2.117 6.892 -7.956 1.00 70.62 136 VAL A CA 1
ATOM 1157 C C . VAL A 1 136 ? -0.640 7.101 -8.295 1.00 70.62 136 VAL A C 1
ATOM 1159 O O . VAL A 1 136 ? -0.302 7.273 -9.462 1.00 70.62 136 VAL A O 1
ATOM 1162 N N . CYS A 1 137 ? 0.259 6.984 -7.318 1.00 69.06 137 CYS A N 1
ATOM 1163 C CA . CYS A 1 137 ? 1.704 7.029 -7.523 1.00 69.06 137 CYS A CA 1
ATOM 1164 C C . CYS A 1 137 ? 2.170 5.925 -8.485 1.00 69.06 137 CYS A C 1
ATOM 1166 O O . CYS A 1 137 ? 2.888 6.208 -9.441 1.00 69.06 137 CYS A O 1
ATOM 1168 N N . TYR A 1 138 ? 1.721 4.680 -8.294 1.00 71.62 138 TYR A N 1
ATOM 1169 C CA . TYR A 1 138 ? 2.042 3.566 -9.192 1.00 71.62 138 TYR A CA 1
ATOM 1170 C C . TYR A 1 138 ? 1.526 3.792 -10.626 1.00 71.62 138 TYR A C 1
ATOM 1172 O O . TYR A 1 138 ? 2.198 3.446 -11.600 1.00 71.62 138 TYR A O 1
ATOM 1180 N N . ALA A 1 139 ? 0.339 4.388 -10.765 1.00 70.25 139 ALA A N 1
ATOM 1181 C CA . ALA A 1 139 ? -0.324 4.646 -12.040 1.00 70.25 139 ALA A CA 1
ATOM 1182 C C . ALA A 1 139 ? 0.274 5.832 -12.814 1.00 70.25 139 ALA A C 1
ATOM 1184 O O . ALA A 1 139 ? 0.319 5.782 -14.048 1.00 70.25 139 ALA A O 1
ATOM 1185 N N . LEU A 1 140 ? 0.722 6.875 -12.105 1.00 70.81 140 LEU A N 1
ATOM 1186 C CA . LEU A 1 140 ? 1.310 8.094 -12.674 1.00 70.81 140 LEU A CA 1
ATOM 1187 C C . LEU A 1 140 ? 2.768 7.908 -13.111 1.00 70.81 140 LEU A C 1
ATOM 1189 O O . LEU A 1 140 ? 3.239 8.637 -13.982 1.00 70.81 140 LEU A O 1
ATOM 1193 N N . LEU A 1 141 ? 3.493 6.950 -12.527 1.00 71.12 141 LEU A N 1
ATOM 1194 C CA . LEU A 1 141 ? 4.896 6.721 -12.868 1.00 71.12 141 LEU A CA 1
ATOM 1195 C C . LEU A 1 141 ? 5.038 6.125 -14.287 1.00 71.12 141 LEU A C 1
ATOM 1197 O O . LEU A 1 141 ? 4.501 5.042 -14.568 1.00 71.12 141 LEU A O 1
ATOM 1201 N N . PRO A 1 142 ? 5.781 6.792 -15.195 1.00 64.62 142 PRO A N 1
ATOM 1202 C CA . PRO A 1 142 ? 5.886 6.382 -16.590 1.00 64.62 142 PRO A CA 1
ATOM 1203 C C . PRO A 1 142 ? 6.559 5.010 -16.750 1.00 64.62 142 PRO A C 1
ATOM 1205 O O . PRO A 1 142 ? 7.387 4.570 -15.952 1.00 64.62 142 PRO A O 1
ATOM 1208 N N . THR A 1 143 ? 6.197 4.284 -17.805 1.00 59.91 143 THR A N 1
ATOM 1209 C CA . THR A 1 143 ? 6.873 3.040 -18.211 1.00 59.91 143 THR A CA 1
ATOM 1210 C C . THR A 1 143 ? 8.204 3.327 -18.900 1.00 59.91 143 THR A C 1
ATOM 1212 O O . THR A 1 143 ? 8.363 4.378 -19.514 1.00 59.91 143 THR A O 1
ATOM 1215 N N . ASN A 1 144 ? 9.129 2.358 -18.892 1.00 56.34 144 ASN A N 1
ATOM 1216 C CA . ASN A 1 144 ? 10.430 2.425 -19.585 1.00 56.34 144 ASN A CA 1
ATOM 1217 C C . ASN A 1 144 ? 10.327 2.841 -21.072 1.00 56.34 144 ASN A C 1
ATOM 1219 O O . ASN A 1 144 ? 11.287 3.355 -21.642 1.00 56.34 144 ASN A O 1
ATOM 1223 N N . TYR A 1 145 ? 9.146 2.700 -21.688 1.00 47.78 145 TYR A N 1
ATOM 1224 C CA . TYR A 1 145 ? 8.827 3.217 -23.023 1.00 47.78 145 TYR A CA 1
ATOM 1225 C C . TYR A 1 145 ? 8.970 4.751 -23.149 1.00 47.78 145 TYR A C 1
ATOM 1227 O O . TYR A 1 145 ? 9.404 5.247 -24.184 1.00 47.78 145 TYR A O 1
ATOM 1235 N N . PHE A 1 146 ? 8.678 5.507 -22.084 1.00 45.97 146 PHE A N 1
ATOM 1236 C CA . PHE A 1 146 ? 8.788 6.970 -22.068 1.00 45.97 146 PHE A CA 1
ATOM 1237 C C . PHE A 1 146 ? 10.250 7.435 -21.994 1.00 45.97 146 PHE A C 1
ATOM 1239 O O . PHE A 1 146 ? 10.634 8.377 -22.683 1.00 45.97 146 PHE A O 1
ATOM 1246 N N . ASN A 1 147 ? 11.099 6.731 -21.232 1.00 49.38 147 ASN A N 1
ATOM 1247 C CA . ASN A 1 147 ? 12.535 7.030 -21.180 1.00 49.38 147 ASN A CA 1
ATOM 1248 C C . ASN A 1 147 ? 13.242 6.687 -22.499 1.00 49.38 147 ASN A C 1
ATOM 1250 O O . ASN A 1 147 ? 14.113 7.436 -22.927 1.00 49.38 147 ASN A O 1
ATOM 1254 N N . LYS A 1 148 ? 12.838 5.618 -23.200 1.00 47.00 148 LYS A N 1
ATOM 1255 C CA . LYS A 1 148 ? 13.445 5.257 -24.494 1.00 47.00 148 LYS A CA 1
ATOM 1256 C C . LYS A 1 148 ? 13.190 6.312 -25.587 1.00 47.00 148 LYS A C 1
ATOM 1258 O O . LYS A 1 148 ? 14.076 6.562 -26.400 1.00 47.00 148 LYS A O 1
ATOM 1263 N N . ASN A 1 149 ? 12.026 6.970 -25.569 1.00 44.56 149 ASN A N 1
ATOM 1264 C CA . ASN A 1 149 ? 11.695 8.053 -26.505 1.00 44.56 149 ASN A CA 1
ATOM 1265 C C . ASN A 1 149 ? 12.253 9.421 -26.072 1.00 44.56 149 ASN A C 1
ATOM 1267 O O . ASN A 1 149 ? 12.709 10.179 -26.921 1.00 44.56 149 ASN A O 1
ATOM 1271 N N . ASN A 1 150 ? 12.311 9.722 -24.770 1.00 45.84 150 ASN A N 1
ATOM 1272 C CA . ASN A 1 150 ? 12.913 10.972 -24.285 1.00 45.84 150 ASN A CA 1
ATOM 1273 C C . ASN A 1 150 ? 14.446 10.992 -24.375 1.00 45.84 150 ASN A C 1
ATOM 1275 O O . ASN A 1 150 ? 15.022 12.063 -24.538 1.00 45.84 150 ASN A O 1
ATOM 1279 N N . ILE A 1 151 ? 15.113 9.834 -24.310 1.00 45.78 151 ILE A N 1
ATOM 1280 C CA . ILE A 1 151 ? 16.550 9.735 -24.610 1.00 45.78 151 ILE A CA 1
ATOM 1281 C C . ILE A 1 151 ? 16.793 9.964 -26.108 1.00 45.78 151 ILE A C 1
ATOM 1283 O O . ILE A 1 151 ? 17.717 10.686 -26.462 1.00 45.78 151 ILE A O 1
ATOM 1287 N N . LYS A 1 152 ? 15.929 9.443 -26.993 1.00 36.94 152 LYS A N 1
ATOM 1288 C CA . LYS A 1 152 ? 16.002 9.732 -28.437 1.00 36.94 152 LYS A CA 1
ATOM 1289 C C . LYS A 1 152 ? 15.790 11.216 -28.762 1.00 36.94 152 LYS A C 1
ATOM 1291 O O . LYS A 1 152 ? 16.503 11.745 -29.600 1.00 36.94 152 LYS A O 1
ATOM 1296 N N . ASN A 1 153 ? 14.880 11.893 -28.063 1.00 39.75 153 ASN A N 1
ATOM 1297 C CA . ASN A 1 153 ? 14.583 13.313 -28.291 1.00 39.75 153 ASN A CA 1
ATOM 1298 C C . ASN A 1 153 ? 15.574 14.291 -27.630 1.00 39.75 153 ASN A C 1
ATOM 1300 O O . ASN A 1 153 ? 15.413 15.496 -27.776 1.00 39.75 153 ASN A O 1
ATOM 1304 N N . ARG A 1 154 ? 16.577 13.802 -26.888 1.00 40.59 154 ARG A N 1
ATOM 1305 C CA . ARG A 1 154 ? 17.678 14.621 -26.340 1.00 40.59 154 ARG A CA 1
ATOM 1306 C C . ARG A 1 154 ? 18.986 14.489 -27.128 1.00 40.59 154 ARG A C 1
ATOM 1308 O O . ARG A 1 154 ? 19.969 15.115 -26.749 1.00 40.59 154 ARG A O 1
ATOM 1315 N N . ILE A 1 155 ? 19.007 13.659 -28.173 1.00 43.16 155 ILE A N 1
ATOM 1316 C CA . ILE A 1 155 ? 20.180 13.403 -29.032 1.00 43.16 155 ILE A CA 1
ATOM 1317 C C . ILE A 1 155 ? 19.933 13.965 -30.451 1.00 43.16 155 ILE A C 1
ATOM 1319 O O . ILE A 1 155 ? 20.547 13.528 -31.418 1.00 43.16 155 ILE A O 1
ATOM 1323 N N . VAL A 1 156 ? 19.030 14.941 -30.591 1.00 38.53 156 VAL A N 1
ATOM 1324 C CA . VAL A 1 156 ? 18.859 15.727 -31.824 1.00 38.53 156 VAL A CA 1
ATOM 1325 C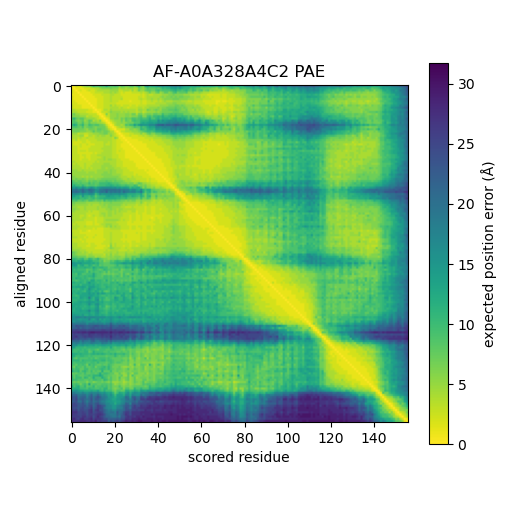 C . VAL A 1 156 ? 19.098 17.189 -31.503 1.00 38.53 156 VAL A C 1
ATOM 1327 O O . VAL A 1 156 ? 18.518 17.645 -30.492 1.00 38.53 156 VAL A O 1
#

Secondary structure (DSSP, 8-state):
-HHHHHHHHHTTT--S----HHHHHHHHHHHHHHHHHHHHHHHHHHHH---GGGHHHHHHHHHHHHHHHHHHHHHHHHHH-TT-HHHHHHHHHHHHHHHHHHHHHHHHHHHT---TTHHHHHHHHHHHHHHHHHHHHHHHSPPHHHHHHHHHTT--

Solvent-accessible surface area (backbone atoms only — not comparable to full-atom values): 8808 Å² total; per-residue (Å²): 107,70,68,51,38,51,51,49,56,71,34,32,86,50,56,80,60,84,76,62,62,79,71,45,46,66,46,49,51,50,44,52,51,50,50,52,52,50,52,55,50,48,57,54,44,51,74,75,62,76,58,77,83,48,52,65,57,54,52,51,54,53,49,64,60,42,40,36,53,54,22,53,38,46,18,48,48,65,73,61,36,84,85,33,66,54,49,50,52,41,53,48,54,52,51,54,51,52,50,53,52,51,50,56,54,50,50,41,70,74,63,70,64,86,51,94,75,44,60,63,53,49,48,53,53,51,52,48,51,52,52,50,48,51,48,49,39,50,70,60,46,76,50,75,70,56,55,61,52,54,56,57,66,67,75,109

Foldseek 3Di:
DVVLLVVLLVCLVPLQDADFLVSCVVNLVVLLVVLVVLLVVVVVVCVVDDDPVCVVVSVVVLCSSCSSLVSLLSSLCVVQDCPDPLNVVLVVVVVVLVVVVVVVVVCCVVVVDDDVPCPVVVVSVSSNVVSVSSVVSSVSRDGPVVVVVVVVVVVD

Nearest PDB structures (foldseek):
  6yo8-assembly2_C  TM=6.218E-01  e=8.002E+00  Homo sapiens
  6h2d-assembly1_R  TM=2.890E-01  e=7.169E+00  Aeromonas hydrophila subsp. hydrophila AL09-71

Organism: NCBI:txid1903056

Radius of gyration: 18.63 Å; Cα contacts (8 Å, |Δi|>4): 87; chains: 1; bounding box: 42×38×55 Å

Mean predicted aligned error: 10.02 Å

Sequence (156 aa):
MLDTYKRFWSLTFNNEERDNRFQFWVSFLLNIALLFLLTFSIRWIEKIEYNILFLPVIIILFLVLSMPMLSAVTRRINDVGKDNQYYKYAMGIWKIFIGIMCIIILAKYMFEIKFNLLESELFINTYFAIVIIAFVCYALLPTNYFNKNNIKNRIV

pLDDT: mean 72.37, std 12.0, range [36.94, 90.88]